Protein AF-A0A950I4L1-F1 (afdb_monomer_lite)

Radius of gyration: 24.21 Å; chains: 1; bounding box: 61×44×54 Å

Sequence (79 aa):
MNTSKMALALSLSGVLCSACAGQTYQFDAALLDQANQSVDMSLFNQGLQQPGTYGLDVLINGERVDHTDITFRVIKDAQ

Foldseek 3Di:
DDVVVVVVVVVVVVPPPPPPPPDQDDDDPVPDPPPPDPDDCPQVSVVHDDWAWDFDFDDDPNHTDDTDIDTDDDDDPDD

Structure (mmCIF, N/CA/C/O backbone):
data_AF-A0A950I4L1-F1
#
_entry.id   AF-A0A950I4L1-F1
#
loop_
_atom_site.group_PDB
_atom_site.id
_atom_site.type_symbol
_atom_site.label_atom_id
_atom_site.label_alt_id
_atom_site.label_comp_id
_atom_site.label_asym_id
_atom_site.label_entity_id
_atom_site.label_seq_id
_atom_site.pdbx_PDB_ins_code
_atom_site.Cartn_x
_atom_site.Cartn_y
_atom_site.Cartn_z
_atom_site.occupancy
_atom_site.B_iso_or_equiv
_atom_site.auth_seq_id
_atom_site.auth_comp_id
_atom_site.auth_asym_id
_atom_site.auth_atom_id
_atom_site.pdbx_PDB_model_num
ATOM 1 N N . MET A 1 1 ? 39.642 31.507 32.124 1.00 47.56 1 MET A N 1
ATOM 2 C CA . MET A 1 1 ? 38.582 30.891 31.300 1.00 47.56 1 MET A CA 1
ATOM 3 C C . MET A 1 1 ? 37.695 30.077 32.227 1.00 47.56 1 MET A C 1
ATOM 5 O O . MET A 1 1 ? 38.194 29.235 32.958 1.00 47.56 1 MET A O 1
ATOM 9 N N . ASN A 1 2 ? 36.431 30.469 32.339 1.00 46.50 2 ASN A N 1
ATOM 10 C CA . ASN A 1 2 ? 35.672 30.379 33.584 1.00 46.50 2 ASN A CA 1
ATOM 11 C C . ASN A 1 2 ? 34.739 29.169 33.472 1.00 46.50 2 ASN A C 1
ATOM 13 O O . ASN A 1 2 ? 33.692 29.258 32.832 1.00 46.50 2 ASN A O 1
ATOM 17 N N . THR A 1 3 ? 35.137 28.044 34.064 1.00 53.38 3 THR A N 1
ATOM 18 C CA . THR A 1 3 ? 34.479 26.723 33.976 1.00 53.38 3 THR A CA 1
ATOM 19 C C . THR A 1 3 ? 32.985 26.746 34.321 1.00 53.38 3 THR A C 1
ATOM 21 O O . THR A 1 3 ? 32.207 25.981 33.759 1.00 53.38 3 THR A O 1
ATOM 24 N N . SER A 1 4 ? 32.555 27.699 35.153 1.00 53.06 4 SER A N 1
ATOM 25 C CA . SER A 1 4 ? 31.148 27.936 35.502 1.00 53.06 4 SER A CA 1
ATOM 26 C C . SER A 1 4 ? 30.255 28.293 34.296 1.00 53.06 4 SER A C 1
ATOM 28 O O . SER A 1 4 ? 29.114 27.842 34.229 1.00 53.06 4 SER A O 1
ATOM 30 N N . LYS A 1 5 ? 30.774 29.020 33.292 1.00 52.03 5 LYS A N 1
ATOM 31 C CA . LYS A 1 5 ? 30.006 29.362 32.076 1.00 52.03 5 LYS A CA 1
ATOM 32 C C . LYS A 1 5 ? 29.838 28.169 31.130 1.00 52.03 5 LYS A C 1
ATOM 34 O O . LYS A 1 5 ? 28.838 28.094 30.426 1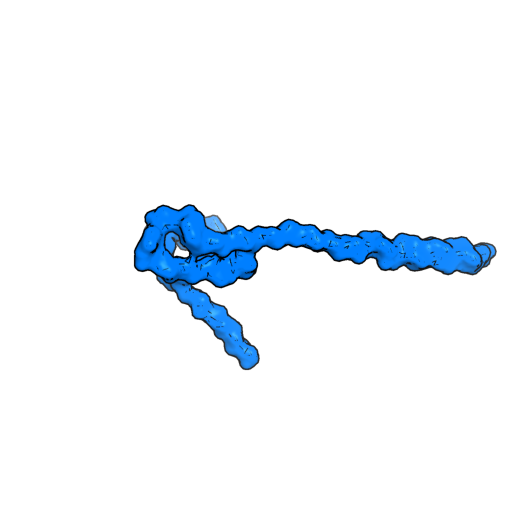.00 52.03 5 LYS A O 1
ATOM 39 N N . MET A 1 6 ? 30.791 27.231 31.132 1.00 53.06 6 MET A N 1
ATOM 40 C CA . MET A 1 6 ? 30.714 26.026 30.297 1.00 53.06 6 MET A CA 1
ATOM 41 C C . MET A 1 6 ? 29.700 25.020 30.851 1.00 53.06 6 MET A C 1
ATOM 43 O O . MET A 1 6 ? 28.965 24.421 30.073 1.00 53.06 6 MET A O 1
ATOM 47 N N . ALA A 1 7 ? 29.585 24.892 32.178 1.00 53.22 7 ALA A N 1
ATOM 48 C CA . ALA A 1 7 ? 28.593 24.010 32.797 1.00 53.22 7 ALA A CA 1
ATOM 49 C C . ALA A 1 7 ? 27.145 24.455 32.510 1.00 53.22 7 ALA A C 1
ATOM 51 O O . ALA A 1 7 ? 26.286 23.621 32.237 1.00 53.22 7 ALA A O 1
ATOM 52 N N . LEU A 1 8 ? 26.888 25.769 32.506 1.00 52.72 8 LEU A N 1
ATOM 53 C CA . LEU A 1 8 ? 25.555 26.321 32.239 1.00 52.72 8 LEU A CA 1
ATOM 54 C C . LEU A 1 8 ? 25.158 26.235 30.752 1.00 52.72 8 LEU A C 1
ATOM 56 O O . LEU A 1 8 ? 23.981 26.105 30.430 1.00 52.72 8 LEU A O 1
ATOM 60 N N . ALA A 1 9 ? 26.132 26.267 29.837 1.00 53.31 9 ALA A N 1
ATOM 61 C CA . ALA A 1 9 ? 25.880 26.077 28.407 1.00 53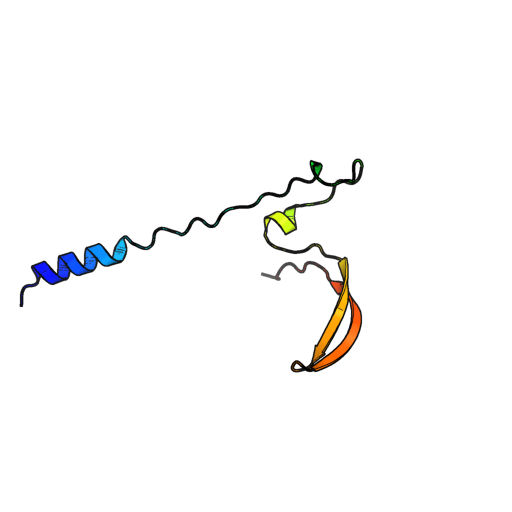.31 9 ALA A CA 1
ATOM 62 C C . ALA A 1 9 ? 25.554 24.609 28.057 1.00 53.31 9 ALA A C 1
ATOM 64 O O . ALA A 1 9 ? 24.744 24.352 27.163 1.00 53.31 9 ALA A O 1
ATOM 65 N N . LEU A 1 10 ? 26.138 23.645 28.783 1.00 52.72 10 LEU A N 1
ATOM 66 C CA . LEU A 1 10 ? 25.859 22.218 28.584 1.00 52.72 10 LEU A CA 1
ATOM 67 C C . LEU A 1 10 ? 24.480 21.795 29.113 1.00 52.72 10 LEU A C 1
ATOM 69 O O . LEU A 1 10 ? 23.868 20.905 28.529 1.00 52.72 10 LEU A O 1
ATOM 73 N N . SER A 1 11 ? 23.955 22.432 30.165 1.00 53.44 11 SER A N 1
ATOM 74 C CA . SER A 1 11 ? 22.622 22.093 30.688 1.00 53.44 11 SER A CA 1
ATOM 75 C C . SER A 1 11 ? 21.475 22.620 29.819 1.00 53.44 11 SER A C 1
ATOM 77 O O . SER A 1 11 ? 20.409 22.009 29.789 1.00 53.44 11 SER A O 1
ATOM 79 N N . LEU A 1 12 ? 21.685 23.705 29.063 1.00 51.09 12 LEU A N 1
ATOM 80 C CA . LEU A 1 12 ? 20.637 24.312 28.232 1.00 51.09 12 LEU A CA 1
ATOM 81 C C . LEU A 1 12 ? 20.417 23.580 26.894 1.00 51.09 12 LEU A C 1
ATOM 83 O O . LEU A 1 12 ? 19.329 23.642 26.330 1.00 51.09 12 LEU A O 1
ATOM 87 N N . SER A 1 13 ? 21.417 22.835 26.411 1.00 53.59 13 SER A N 1
ATOM 88 C CA . SER A 1 13 ? 21.321 22.081 25.147 1.00 53.59 13 SER A CA 1
ATOM 89 C C . SER A 1 13 ? 20.604 20.729 25.289 1.00 53.59 13 SER A C 1
ATOM 91 O O . SER A 1 13 ? 20.186 20.153 24.290 1.00 53.59 13 SER A O 1
ATOM 93 N N . GLY A 1 14 ? 20.431 20.219 26.515 1.00 50.81 14 GLY A N 1
ATOM 94 C CA . GLY A 1 14 ? 19.778 18.928 26.774 1.00 50.81 14 GLY A CA 1
ATOM 95 C C . GLY A 1 14 ? 18.246 18.970 26.854 1.00 50.81 14 GLY A C 1
ATOM 96 O O . GLY A 1 14 ? 17.615 17.920 26.850 1.00 50.81 14 GLY A O 1
ATOM 97 N N . VAL A 1 15 ? 17.634 20.159 26.929 1.00 57.06 15 VAL A N 1
ATOM 98 C CA . VAL A 1 15 ? 16.204 20.320 27.281 1.00 57.06 15 VAL A CA 1
ATOM 99 C C . VAL A 1 15 ? 15.299 20.595 26.068 1.00 57.06 15 VAL A C 1
ATOM 101 O O . VAL A 1 15 ? 14.080 20.548 26.183 1.00 57.06 15 VAL A O 1
ATOM 104 N N . LEU A 1 16 ? 15.858 20.812 24.873 1.00 53.25 16 LEU A N 1
ATOM 105 C CA . LEU A 1 16 ? 15.062 21.118 23.672 1.00 53.25 16 LEU A CA 1
ATOM 106 C C . LEU A 1 16 ? 14.703 19.902 22.810 1.00 53.25 16 LEU A C 1
ATOM 108 O O . LEU A 1 16 ? 14.026 20.062 21.798 1.00 53.25 16 LEU A O 1
ATOM 112 N N . CYS A 1 17 ? 15.051 18.681 23.226 1.00 52.62 17 CYS A N 1
ATOM 113 C CA . CYS A 1 17 ? 14.439 17.484 22.648 1.00 52.62 17 CYS A CA 1
ATOM 114 C C . CYS A 1 17 ? 13.055 17.269 23.281 1.00 52.62 17 CYS A C 1
ATOM 116 O O . CYS A 1 17 ? 12.782 16.263 23.933 1.00 52.62 17 CYS A O 1
ATOM 118 N N . SER A 1 18 ? 12.178 18.267 23.150 1.00 58.28 18 SER A N 1
ATOM 119 C CA . SER A 1 18 ? 10.748 18.035 23.288 1.00 58.28 18 SER A CA 1
ATOM 120 C C . SER A 1 18 ? 10.398 17.062 22.174 1.00 58.28 18 SER A C 1
ATOM 122 O O . SER A 1 18 ? 10.447 17.431 21.002 1.00 58.28 18 SER A O 1
ATOM 124 N N . ALA A 1 19 ? 10.147 15.802 22.532 1.00 58.69 19 ALA A N 1
ATOM 125 C CA . ALA A 1 19 ? 9.622 14.812 21.611 1.00 58.69 19 ALA A CA 1
ATOM 126 C C . ALA A 1 19 ? 8.445 15.466 20.882 1.00 58.69 19 ALA A C 1
ATOM 128 O O . ALA A 1 19 ? 7.438 15.804 21.503 1.00 58.69 19 ALA A O 1
ATOM 129 N N . CYS A 1 20 ? 8.622 15.744 19.591 1.00 57.00 20 CYS A N 1
ATOM 130 C CA . CYS A 1 20 ? 7.545 16.211 18.742 1.00 57.00 2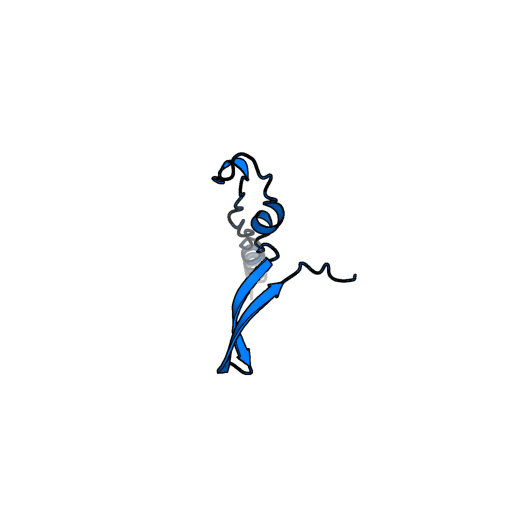0 CYS A CA 1
ATOM 131 C C . CYS A 1 20 ? 6.522 15.077 18.746 1.00 57.00 20 CYS A C 1
ATOM 133 O O . CYS A 1 20 ? 6.711 14.066 18.071 1.00 57.00 20 CYS A O 1
ATOM 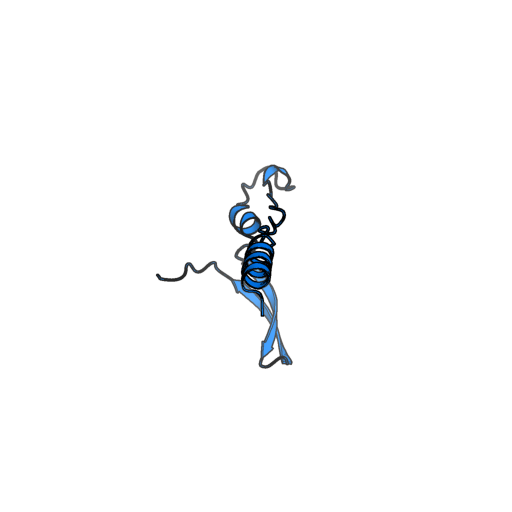135 N N . ALA A 1 21 ? 5.507 15.188 19.600 1.00 62.88 21 ALA A N 1
ATOM 136 C CA . ALA A 1 21 ? 4.386 14.274 19.608 1.00 62.88 21 ALA A CA 1
ATOM 137 C C . ALA A 1 21 ? 3.634 14.535 18.303 1.00 62.88 21 ALA A C 1
ATOM 139 O O . ALA A 1 21 ? 2.809 15.445 18.213 1.00 62.88 21 ALA A O 1
ATOM 140 N N . GLY A 1 22 ? 4.019 13.804 17.256 1.00 67.69 22 GLY A N 1
ATOM 141 C CA . GLY A 1 22 ? 3.313 13.815 15.987 1.00 67.69 22 GLY A CA 1
ATOM 142 C C . GLY A 1 22 ? 1.840 13.513 16.240 1.00 67.69 22 GLY A C 1
ATOM 143 O O . GLY A 1 22 ? 1.505 12.677 17.082 1.00 67.69 22 GLY A O 1
ATOM 144 N N . GLN A 1 23 ? 0.960 14.227 15.542 1.00 78.88 23 GLN A N 1
ATOM 145 C CA . GLN A 1 23 ? -0.475 13.990 15.644 1.00 78.88 23 GLN A CA 1
ATOM 146 C C . GLN A 1 23 ? -0.762 12.528 15.290 1.00 78.88 23 GLN A C 1
ATOM 148 O O . GLN A 1 23 ? -0.332 12.043 14.244 1.00 78.88 23 GLN A O 1
ATOM 153 N N . THR A 1 24 ? -1.455 11.826 16.184 1.00 81.81 24 THR A N 1
ATOM 154 C CA . THR A 1 24 ? -1.901 10.453 15.939 1.00 81.81 24 THR A CA 1
ATOM 155 C C . THR A 1 24 ? -3.267 10.517 15.274 1.00 81.81 24 THR A C 1
ATOM 157 O O . THR A 1 24 ? -4.181 11.147 15.804 1.00 81.81 24 THR A O 1
ATOM 160 N N . TYR A 1 25 ? -3.400 9.879 14.116 1.00 88.50 25 TYR A N 1
ATOM 161 C CA . TYR A 1 25 ? -4.663 9.782 13.393 1.00 88.50 25 TYR A CA 1
ATOM 162 C C . TYR A 1 25 ? -5.251 8.392 13.586 1.00 88.50 25 TYR A C 1
ATOM 164 O O . TYR A 1 25 ? -4.531 7.402 13.476 1.00 88.50 25 TYR A O 1
ATOM 172 N N . GLN A 1 26 ? -6.555 8.340 13.855 1.00 91.94 26 GLN A N 1
ATOM 173 C CA . GLN A 1 26 ? -7.298 7.097 13.990 1.00 91.94 26 GLN A CA 1
ATOM 174 C C . GLN A 1 26 ? -8.442 7.061 12.972 1.00 91.94 26 GLN A C 1
ATOM 176 O O . GLN A 1 26 ? -9.246 7.988 12.891 1.00 91.94 26 GLN A O 1
ATOM 181 N N . PHE A 1 27 ? -8.514 5.974 12.216 1.00 90.12 27 PHE A N 1
ATOM 182 C CA . PHE A 1 27 ? -9.541 5.666 11.237 1.00 90.12 27 PHE A CA 1
ATOM 183 C C . PHE A 1 27 ? -10.537 4.677 11.839 1.00 90.12 27 PHE A C 1
ATOM 185 O O . PHE A 1 27 ? -10.156 3.592 12.293 1.00 90.12 27 PHE A O 1
ATOM 192 N N . ASP A 1 28 ? -11.808 5.071 11.828 1.00 88.94 28 ASP A N 1
ATOM 193 C CA 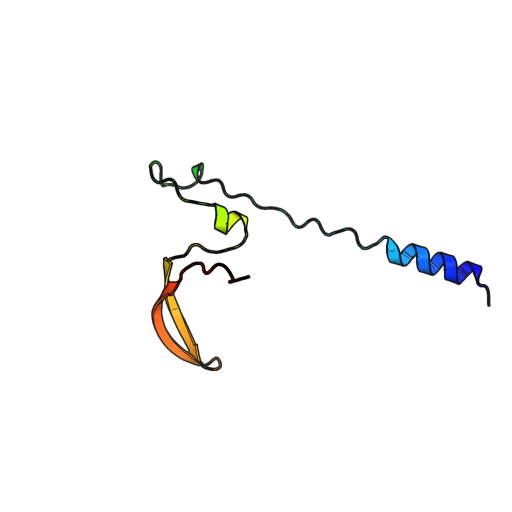. ASP A 1 28 ? -12.941 4.266 12.274 1.00 88.94 28 ASP A CA 1
ATOM 194 C C . ASP A 1 28 ? -13.662 3.669 11.058 1.00 88.94 28 ASP A C 1
ATOM 196 O O . ASP A 1 28 ? -14.103 4.392 10.162 1.00 88.94 28 ASP A O 1
ATOM 200 N N . ALA A 1 29 ? -13.788 2.340 11.036 1.00 88.25 29 ALA A N 1
ATOM 201 C CA . ALA A 1 29 ? -14.465 1.613 9.966 1.00 88.25 29 ALA A CA 1
ATOM 202 C C . ALA A 1 29 ? -15.955 1.983 9.854 1.00 88.25 29 ALA A C 1
ATOM 204 O O . ALA A 1 29 ? -16.519 1.882 8.766 1.00 88.25 29 ALA A O 1
ATOM 205 N N . ALA A 1 30 ? -16.585 2.452 10.939 1.00 86.94 30 ALA A N 1
ATOM 206 C CA . ALA A 1 30 ? -17.987 2.873 10.941 1.00 86.94 30 ALA A CA 1
ATOM 207 C C . ALA A 1 30 ? -18.261 4.104 10.057 1.00 86.94 30 ALA A C 1
ATOM 209 O O . ALA A 1 30 ? -19.414 4.375 9.725 1.00 86.94 30 ALA A O 1
ATOM 210 N N . LEU A 1 31 ? -17.218 4.850 9.676 1.00 89.31 31 LEU A N 1
ATOM 211 C CA . LEU A 1 31 ? -17.325 6.022 8.803 1.00 89.31 31 LEU A CA 1
ATOM 212 C C . LEU A 1 31 ? -17.279 5.674 7.308 1.00 89.31 31 LEU A C 1
ATOM 214 O O . LEU A 1 31 ? -17.436 6.562 6.471 1.00 89.31 31 LEU A O 1
ATOM 218 N N . LEU A 1 32 ? -17.045 4.409 6.955 1.00 86.94 32 LEU A N 1
ATOM 219 C CA . LEU A 1 32 ? -17.055 3.959 5.568 1.00 86.94 32 LEU A CA 1
ATOM 220 C C . LEU A 1 32 ? -18.489 3.674 5.113 1.00 86.94 32 LEU A C 1
ATOM 222 O O . LEU A 1 32 ? -19.272 3.068 5.843 1.00 86.94 32 LEU A O 1
ATOM 226 N N . ASP A 1 33 ? -18.809 4.039 3.868 1.00 77.81 33 ASP A N 1
ATOM 227 C CA . ASP A 1 33 ? -20.096 3.748 3.210 1.00 77.81 33 ASP A CA 1
ATOM 228 C C . ASP A 1 33 ? -20.208 2.267 2.790 1.00 77.81 33 ASP A C 1
ATOM 230 O O . ASP A 1 33 ? -20.505 1.907 1.653 1.00 77.81 33 ASP A O 1
ATOM 234 N N . GLN A 1 34 ? -19.877 1.374 3.720 1.00 67.50 34 GLN A N 1
ATOM 235 C CA . GLN A 1 34 ? -19.903 -0.073 3.556 1.00 67.50 34 GLN A CA 1
ATOM 236 C C . GLN A 1 34 ? -20.600 -0.690 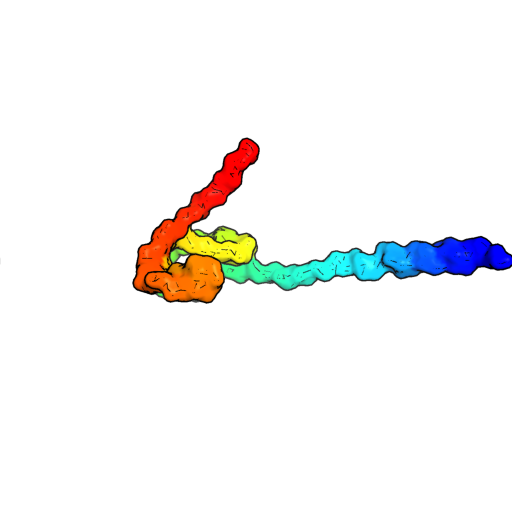4.761 1.00 67.50 34 GLN A C 1
ATOM 238 O O . GLN A 1 34 ? -20.017 -1.461 5.520 1.00 67.50 34 GLN A O 1
ATOM 243 N N . ALA A 1 35 ? -21.883 -0.354 4.916 1.00 55.28 35 ALA A N 1
ATOM 244 C CA . ALA A 1 35 ? -22.718 -0.663 6.080 1.00 55.28 35 ALA A CA 1
ATOM 245 C C . ALA A 1 35 ? -22.803 -2.156 6.485 1.00 55.28 35 ALA A C 1
ATOM 247 O O . ALA A 1 35 ? -23.405 -2.461 7.506 1.00 55.28 35 ALA A O 1
ATOM 248 N N . ASN A 1 36 ? -22.208 -3.087 5.727 1.00 56.78 36 ASN A N 1
ATOM 249 C CA . ASN A 1 36 ? -22.228 -4.528 6.000 1.00 56.78 36 ASN A CA 1
ATOM 250 C C . ASN A 1 36 ? -20.880 -5.246 5.787 1.00 56.78 36 ASN A C 1
ATOM 252 O O . ASN A 1 36 ? -20.839 -6.475 5.848 1.00 56.78 36 ASN A O 1
ATOM 256 N N . GLN A 1 37 ? -19.782 -4.531 5.517 1.00 68.00 37 GLN A N 1
ATOM 257 C CA . GLN A 1 37 ? -18.457 -5.144 5.376 1.00 68.00 37 GLN A CA 1
ATOM 258 C C . GLN A 1 37 ? -17.559 -4.623 6.490 1.00 68.00 37 GLN A C 1
ATOM 260 O O . GLN A 1 37 ? -17.217 -3.447 6.530 1.00 68.00 37 GLN A O 1
ATOM 265 N N . SER A 1 38 ? -17.190 -5.499 7.424 1.00 73.50 38 SER A N 1
ATOM 266 C CA . SER A 1 38 ? -16.182 -5.184 8.433 1.00 73.50 38 SER A CA 1
ATOM 267 C C . SER A 1 38 ? -14.828 -5.015 7.740 1.00 73.50 38 SER A C 1
ATOM 269 O O . SER A 1 38 ? -14.133 -6.002 7.488 1.00 73.50 38 SER A O 1
ATOM 271 N N . VAL A 1 39 ? -14.479 -3.779 7.382 1.00 84.81 39 VAL A N 1
ATOM 272 C CA . VAL A 1 39 ? -13.185 -3.454 6.776 1.00 84.81 39 VAL A CA 1
ATOM 273 C C . VAL A 1 39 ? -12.150 -3.263 7.882 1.00 84.81 39 VAL A C 1
ATOM 275 O O . VAL A 1 39 ? -12.352 -2.484 8.813 1.00 84.81 39 VAL A O 1
ATOM 278 N N . ASP A 1 40 ? -11.029 -3.972 7.784 1.00 87.94 40 ASP A N 1
ATOM 279 C CA . ASP A 1 40 ? -9.930 -3.850 8.739 1.00 87.94 40 ASP A CA 1
ATOM 280 C C . ASP A 1 40 ? -9.156 -2.536 8.522 1.00 87.94 40 ASP A C 1
ATOM 282 O O . ASP A 1 40 ? -8.474 -2.366 7.514 1.00 87.94 40 ASP A O 1
ATOM 286 N N . MET A 1 41 ? -9.241 -1.603 9.478 1.00 91.12 41 MET A N 1
ATOM 287 C CA . MET A 1 41 ? -8.522 -0.317 9.465 1.00 91.12 41 MET A CA 1
ATOM 288 C C . MET A 1 41 ? -7.148 -0.367 10.152 1.00 91.12 41 MET A C 1
ATOM 290 O O . MET A 1 41 ? -6.472 0.661 10.251 1.00 91.12 41 MET A O 1
ATOM 294 N N . SER A 1 42 ? -6.714 -1.524 10.660 1.00 91.44 42 SER A N 1
ATOM 295 C CA . SER A 1 42 ? -5.491 -1.641 11.468 1.00 91.44 42 SER A CA 1
ATOM 296 C C . SER A 1 42 ? -4.239 -1.152 10.736 1.00 91.44 42 SER A C 1
ATOM 298 O O . SER A 1 42 ? -3.436 -0.436 11.331 1.00 91.44 42 SER A O 1
ATOM 300 N N . LEU A 1 43 ? -4.105 -1.462 9.443 1.00 92.44 43 LEU A N 1
ATOM 301 C CA . LEU A 1 43 ? -2.974 -1.025 8.621 1.00 92.44 43 LEU A CA 1
ATOM 302 C C . LEU A 1 43 ? -2.970 0.492 8.393 1.00 92.44 43 LEU A C 1
ATOM 304 O O . LEU A 1 43 ? -1.925 1.119 8.546 1.00 92.44 43 LEU A O 1
ATOM 308 N N . PHE A 1 44 ? -4.127 1.105 8.124 1.00 91.44 44 PHE A N 1
ATOM 309 C CA . PHE A 1 44 ? -4.224 2.564 7.977 1.00 91.44 44 PHE A CA 1
ATOM 310 C C . PHE A 1 44 ? -3.840 3.294 9.269 1.00 91.44 44 PHE A C 1
ATOM 312 O O . PHE A 1 44 ? -3.107 4.280 9.229 1.00 91.44 44 PHE A O 1
ATOM 319 N N . ASN A 1 45 ? -4.251 2.762 10.423 1.00 92.31 45 ASN A N 1
ATOM 320 C CA . ASN A 1 45 ? -3.870 3.284 11.741 1.00 92.31 45 ASN A CA 1
ATOM 321 C C . ASN A 1 45 ? -2.372 3.122 12.059 1.00 92.31 45 ASN A C 1
ATOM 323 O O . ASN A 1 45 ? -1.858 3.776 12.962 1.00 92.31 45 ASN A O 1
ATOM 327 N N . GLN A 1 46 ? -1.660 2.277 11.310 1.00 90.56 46 GLN A N 1
ATOM 328 C CA . GLN A 1 46 ? -0.203 2.120 11.377 1.00 90.56 46 GLN A CA 1
ATOM 329 C C . GLN A 1 46 ? 0.527 2.924 10.286 1.00 90.56 46 GLN A C 1
ATOM 331 O O . GLN A 1 46 ? 1.745 2.820 10.162 1.00 90.56 46 GLN A O 1
ATOM 336 N N . GLY A 1 47 ? -0.195 3.724 9.491 1.00 89.31 47 GLY A N 1
ATOM 337 C CA . GLY A 1 47 ? 0.371 4.503 8.385 1.00 89.31 47 GLY A CA 1
ATOM 338 C C . GLY A 1 47 ? 0.691 3.680 7.133 1.00 89.31 47 GLY A C 1
ATOM 339 O O . GLY A 1 47 ? 1.450 4.136 6.279 1.00 89.31 47 GLY A O 1
ATOM 340 N N . LEU A 1 48 ? 0.133 2.474 7.018 1.00 91.88 48 LEU A N 1
ATOM 341 C CA . LEU A 1 48 ? 0.313 1.574 5.882 1.00 91.88 48 LEU A CA 1
ATOM 342 C C . LEU A 1 48 ? -0.908 1.585 4.950 1.00 91.88 48 LEU A C 1
ATOM 344 O O . LEU A 1 48 ? -1.964 2.131 5.264 1.00 91.88 48 LEU A O 1
ATOM 348 N N . GLN A 1 49 ? -0.745 0.947 3.792 1.00 91.94 49 GLN A N 1
ATOM 349 C CA . GLN A 1 49 ? -1.807 0.700 2.815 1.00 91.94 49 GLN A CA 1
ATOM 350 C C . GLN A 1 49 ? -2.323 -0.739 2.927 1.00 91.94 49 GLN A C 1
ATOM 352 O O . GLN A 1 49 ? -1.614 -1.631 3.399 1.00 91.94 49 GLN A O 1
ATOM 357 N N . GLN A 1 50 ? -3.551 -0.975 2.464 1.00 92.44 50 GLN A N 1
ATOM 358 C CA . GLN A 1 50 ? -4.107 -2.328 2.376 1.00 92.44 50 GLN A CA 1
ATOM 359 C C . GLN A 1 50 ? -3.363 -3.170 1.324 1.00 92.44 50 GLN A C 1
ATOM 361 O O . GLN A 1 50 ? -2.882 -2.632 0.328 1.00 92.44 50 GLN A O 1
ATOM 366 N N . PRO A 1 51 ? -3.256 -4.497 1.501 1.00 94.31 51 PRO A N 1
ATOM 367 C CA . PRO A 1 51 ? -2.884 -5.385 0.409 1.00 94.31 51 PRO A CA 1
ATOM 368 C C . PRO A 1 51 ? -3.996 -5.414 -0.648 1.00 94.31 51 PRO A C 1
ATOM 370 O O . PRO A 1 51 ? -5.179 -5.283 -0.336 1.00 94.31 51 PRO A O 1
ATOM 373 N N . GLY A 1 52 ? -3.628 -5.630 -1.906 1.00 94.81 52 GLY A N 1
ATOM 374 C CA . GLY A 1 52 ? -4.582 -5.576 -3.008 1.00 94.81 52 GLY A CA 1
ATOM 375 C C . GLY A 1 52 ? -3.905 -5.555 -4.368 1.00 94.81 52 GLY A C 1
ATOM 376 O O . GLY A 1 52 ? -2.677 -5.602 -4.465 1.00 94.81 52 GLY A O 1
ATOM 377 N N . THR A 1 53 ? -4.721 -5.502 -5.416 1.00 97.88 53 THR A N 1
ATOM 378 C CA . THR A 1 53 ? -4.259 -5.298 -6.791 1.00 97.88 53 THR A CA 1
ATOM 379 C C . THR A 1 53 ? -4.381 -3.827 -7.149 1.00 97.88 53 THR A C 1
ATOM 381 O O . THR A 1 53 ? -5.448 -3.240 -6.978 1.00 97.88 53 THR A O 1
ATOM 384 N N . TYR A 1 54 ? -3.290 -3.251 -7.644 1.00 97.50 54 TYR A N 1
ATOM 385 C CA . TYR A 1 54 ? -3.189 -1.837 -7.984 1.00 97.50 54 TYR A CA 1
ATOM 386 C C . TYR A 1 54 ? -2.659 -1.679 -9.407 1.00 97.50 54 TYR A C 1
ATOM 388 O O . TYR A 1 54 ? -1.648 -2.294 -9.744 1.00 97.50 54 TYR A O 1
ATOM 396 N N . GLY A 1 55 ? -3.306 -0.827 -10.203 1.00 98.12 55 GLY A N 1
ATOM 397 C CA . GLY A 1 55 ? -2.788 -0.385 -11.496 1.00 98.12 55 GLY A CA 1
ATOM 398 C C . GLY A 1 55 ? -1.696 0.658 -11.286 1.00 98.12 55 GLY A C 1
ATOM 399 O O . GLY A 1 55 ? -1.968 1.743 -10.765 1.00 98.12 55 GLY A O 1
ATOM 400 N N . LEU A 1 56 ? -0.458 0.320 -11.640 1.00 97.75 56 LEU A N 1
ATOM 401 C CA . LEU A 1 56 ? 0.725 1.135 -11.362 1.00 97.75 56 LEU A CA 1
ATOM 402 C C . LEU A 1 56 ? 1.611 1.258 -12.601 1.00 97.75 56 LEU A C 1
ATOM 404 O O . LEU A 1 56 ? 1.665 0.359 -13.439 1.00 97.75 56 LEU A O 1
ATOM 408 N N . ASP A 1 57 ? 2.369 2.351 -12.671 1.00 98.50 57 ASP A N 1
ATOM 409 C CA . ASP A 1 57 ? 3.488 2.466 -13.602 1.00 98.50 57 ASP A CA 1
ATOM 410 C C . ASP A 1 57 ? 4.693 1.681 -13.068 1.00 98.50 57 ASP A C 1
ATOM 412 O O . ASP A 1 57 ? 5.092 1.840 -11.910 1.00 98.50 57 ASP A O 1
ATOM 416 N N . VAL A 1 58 ? 5.308 0.861 -13.923 1.00 98.06 58 VAL A N 1
ATOM 417 C CA . VAL A 1 58 ? 6.546 0.145 -13.592 1.00 98.06 58 VAL A CA 1
ATOM 418 C C . VAL A 1 58 ? 7.723 0.957 -14.101 1.00 98.06 58 VAL A C 1
ATOM 420 O O . VAL A 1 58 ? 7.837 1.211 -15.301 1.00 98.06 58 VAL A O 1
ATOM 423 N N . LEU A 1 59 ? 8.602 1.363 -13.186 1.00 98.44 59 LEU A N 1
ATOM 424 C CA . LEU A 1 59 ? 9.814 2.109 -13.505 1.00 98.44 59 LEU A CA 1
ATOM 425 C C . LEU A 1 59 ? 11.046 1.229 -13.282 1.00 98.44 59 LEU A C 1
ATOM 427 O O . LEU A 1 59 ? 11.211 0.649 -12.209 1.00 98.44 59 LEU A O 1
ATOM 431 N N . ILE A 1 60 ? 11.946 1.181 -14.265 1.00 97.94 60 ILE A N 1
ATOM 432 C CA . ILE A 1 60 ? 13.276 0.570 -14.141 1.00 97.94 60 ILE A CA 1
ATOM 433 C C . ILE A 1 60 ? 14.305 1.680 -14.324 1.00 97.94 60 ILE A C 1
ATOM 435 O O . ILE A 1 60 ? 14.304 2.379 -15.331 1.00 97.94 60 ILE A O 1
ATOM 439 N N . ASN A 1 61 ? 15.173 1.870 -13.327 1.00 98.12 61 ASN A N 1
ATOM 440 C CA . ASN A 1 61 ? 16.158 2.959 -13.302 1.00 98.12 61 ASN A CA 1
ATOM 441 C C . ASN A 1 61 ? 15.546 4.361 -13.517 1.00 98.12 61 ASN A C 1
ATOM 443 O O . ASN A 1 61 ? 16.190 5.250 -14.065 1.00 98.12 61 ASN A O 1
ATOM 447 N N . GLY A 1 62 ? 14.300 4.561 -13.078 1.00 97.69 62 GLY A N 1
ATOM 448 C CA . GLY A 1 62 ? 13.576 5.828 -13.215 1.00 97.69 62 GLY A CA 1
ATOM 449 C C . GLY A 1 62 ? 12.865 6.029 -14.556 1.00 97.69 62 GLY A C 1
ATOM 450 O O . GLY A 1 62 ? 12.107 6.987 -14.685 1.00 97.69 62 GLY A O 1
ATOM 451 N N . GLU A 1 63 ? 13.042 5.133 -15.528 1.00 98.31 63 GLU A N 1
ATOM 452 C CA . GLU A 1 63 ? 12.308 5.160 -16.794 1.00 98.31 63 GLU A CA 1
ATOM 453 C C . GLU A 1 63 ? 11.080 4.250 -16.715 1.00 98.31 63 GLU A C 1
ATOM 455 O O . GLU A 1 63 ? 11.172 3.109 -16.259 1.00 98.31 63 GLU A O 1
ATOM 460 N N . ARG A 1 64 ? 9.918 4.748 -17.153 1.00 98.12 64 ARG A N 1
ATOM 461 C CA . ARG A 1 64 ? 8.690 3.949 -17.209 1.00 98.12 64 ARG A CA 1
ATOM 462 C C . ARG A 1 64 ? 8.788 2.930 -18.342 1.00 98.12 64 ARG A C 1
ATOM 464 O O . ARG A 1 64 ? 8.919 3.311 -19.500 1.00 98.12 64 ARG A O 1
ATOM 471 N N . VAL A 1 65 ? 8.646 1.655 -17.999 1.00 98.38 65 VAL A N 1
ATOM 472 C CA . VAL A 1 65 ? 8.705 0.535 -18.949 1.00 98.38 65 VAL A CA 1
ATOM 473 C C . VAL A 1 65 ? 7.353 -0.138 -19.173 1.00 98.38 65 VAL A C 1
ATOM 475 O O . VAL A 1 65 ? 7.178 -0.803 -20.188 1.00 98.38 65 VAL A O 1
ATOM 478 N N . ASP A 1 66 ? 6.401 0.030 -18.251 1.00 98.50 66 ASP A N 1
ATOM 479 C CA . ASP A 1 66 ? 5.071 -0.577 -18.353 1.00 98.50 66 ASP A CA 1
ATOM 480 C C . ASP A 1 66 ? 4.023 0.175 -17.508 1.00 98.50 66 ASP A C 1
ATOM 482 O O . ASP A 1 66 ? 4.357 1.063 -16.714 1.00 98.50 66 ASP A O 1
ATOM 486 N N . HIS A 1 67 ? 2.752 -0.185 -17.681 1.00 98.38 67 HIS A N 1
ATOM 487 C CA . HIS A 1 67 ? 1.654 0.115 -16.768 1.00 98.38 67 HIS A CA 1
ATOM 488 C C . HIS A 1 67 ? 0.734 -1.095 -16.668 1.00 98.38 67 HIS A C 1
ATOM 490 O O . HIS A 1 67 ? 0.086 -1.470 -17.644 1.00 98.38 67 HIS A O 1
ATOM 496 N N . THR A 1 68 ? 0.677 -1.695 -15.484 1.00 98.31 68 THR A N 1
ATOM 497 C CA . THR A 1 68 ? -0.014 -2.968 -15.278 1.00 98.31 68 THR A CA 1
ATOM 498 C C . THR A 1 68 ? -0.567 -3.078 -13.864 1.00 98.31 68 THR A C 1
ATOM 500 O O . THR A 1 68 ? -0.103 -2.415 -12.932 1.00 98.31 68 THR A O 1
ATOM 503 N N . ASP A 1 69 ? -1.544 -3.964 -13.706 1.00 98.56 69 ASP A N 1
ATOM 504 C CA . ASP A 1 69 ? -2.051 -4.386 -12.409 1.00 98.56 69 ASP A CA 1
ATOM 505 C C . ASP A 1 69 ? -1.026 -5.275 -11.693 1.00 98.56 69 ASP A C 1
ATOM 507 O O . ASP A 1 69 ? -0.538 -6.263 -12.249 1.00 98.56 69 ASP A O 1
ATOM 511 N N . ILE A 1 70 ? -0.713 -4.938 -10.440 1.00 97.75 70 ILE A N 1
ATOM 512 C CA . ILE A 1 70 ? 0.219 -5.684 -9.585 1.00 97.75 70 ILE A CA 1
ATOM 513 C C . ILE A 1 70 ? -0.444 -5.974 -8.239 1.00 97.75 70 ILE A C 1
ATOM 515 O O . ILE A 1 70 ? -0.967 -5.075 -7.580 1.00 97.75 70 ILE A O 1
ATOM 519 N N . THR A 1 71 ? -0.403 -7.237 -7.807 1.00 97.75 71 THR A N 1
ATOM 520 C CA . THR A 1 71 ? -0.929 -7.661 -6.503 1.00 97.75 71 THR A CA 1
ATOM 521 C C . THR A 1 71 ? 0.142 -7.596 -5.418 1.00 97.75 71 THR A C 1
ATOM 523 O O . THR A 1 71 ? 1.120 -8.344 -5.453 1.00 97.75 71 THR A O 1
ATOM 526 N N . PHE A 1 72 ? -0.095 -6.774 -4.398 1.00 96.12 72 PHE A N 1
ATOM 527 C CA . PHE A 1 72 ? 0.742 -6.658 -3.205 1.00 96.12 72 PHE A CA 1
ATOM 528 C C . PHE A 1 72 ? 0.150 -7.434 -2.030 1.00 96.12 72 PHE A C 1
ATOM 530 O O . PHE A 1 72 ? -1.068 -7.535 -1.862 1.00 96.12 72 PHE A O 1
ATOM 537 N N . ARG A 1 73 ? 1.031 -7.976 -1.188 1.00 94.44 73 ARG A N 1
ATOM 538 C CA . ARG A 1 73 ? 0.685 -8.700 0.041 1.00 94.44 73 ARG A CA 1
ATOM 539 C C . ARG A 1 73 ? 1.525 -8.145 1.181 1.00 94.44 73 ARG A C 1
ATOM 541 O O . ARG A 1 73 ? 2.676 -7.778 0.964 1.00 94.44 73 ARG A O 1
ATOM 548 N N . VAL A 1 74 ? 0.973 -8.136 2.390 1.00 90.00 74 VAL A N 1
ATOM 549 C CA . VAL A 1 74 ? 1.754 -7.811 3.586 1.00 90.00 74 VAL A CA 1
ATOM 550 C C . VAL A 1 74 ? 2.674 -8.988 3.889 1.00 90.00 74 VAL A C 1
ATOM 552 O O . VAL A 1 74 ? 2.208 -10.108 4.098 1.00 90.00 74 VAL A O 1
ATOM 555 N N . ILE A 1 75 ? 3.976 -8.732 3.908 1.00 87.81 75 ILE A N 1
ATOM 556 C CA . ILE A 1 75 ? 4.980 -9.695 4.352 1.00 87.81 75 ILE A CA 1
ATOM 557 C C . ILE A 1 75 ? 5.368 -9.281 5.771 1.00 87.81 75 ILE A C 1
ATOM 559 O O . ILE A 1 75 ? 5.740 -8.133 5.996 1.00 87.81 75 ILE A O 1
ATOM 563 N N . LYS A 1 76 ? 5.244 -10.191 6.742 1.00 79.69 76 LYS A N 1
ATOM 564 C CA . LYS A 1 76 ? 5.908 -10.009 8.038 1.00 79.69 76 LYS A CA 1
ATOM 565 C C . LYS A 1 76 ? 7.383 -10.304 7.825 1.00 79.69 76 LYS A C 1
ATOM 567 O O . LYS A 1 76 ? 7.692 -11.380 7.315 1.00 79.69 76 LYS A O 1
ATOM 572 N N . ASP A 1 77 ? 8.262 -9.391 8.225 1.00 67.44 77 ASP A N 1
ATOM 573 C CA . ASP A 1 77 ? 9.691 -9.685 8.258 1.00 67.44 77 ASP A CA 1
ATOM 574 C C . ASP A 1 77 ? 9.912 -10.979 9.054 1.00 67.44 77 ASP A C 1
ATOM 576 O O . ASP A 1 77 ? 9.422 -11.127 10.180 1.00 67.44 77 ASP A O 1
ATOM 580 N N . ALA A 1 78 ? 10.602 -11.942 8.440 1.00 48.31 78 ALA A N 1
ATOM 581 C CA . ALA A 1 78 ? 11.137 -13.077 9.171 1.00 48.31 78 ALA A CA 1
ATOM 582 C C . ALA A 1 78 ? 12.175 -12.511 10.147 1.00 48.31 78 ALA A C 1
ATOM 584 O O . ALA A 1 78 ? 13.149 -11.897 9.715 1.00 48.31 78 ALA A O 1
ATOM 585 N N . GLN A 1 79 ? 11.890 -12.638 11.443 1.00 38.94 79 GLN A N 1
ATOM 586 C CA . GLN A 1 79 ? 12.807 -12.281 12.527 1.00 38.94 79 GLN A CA 1
ATOM 587 C C . GLN A 1 79 ? 14.124 -13.049 12.403 1.00 38.94 79 GLN A C 1
ATOM 589 O O . GLN A 1 79 ? 14.057 -14.259 12.080 1.00 38.94 79 GLN A O 1
#

pLDDT: mean 78.58, std 19.01, range [38.94, 98.56]

Secondary structure (DSSP, 8-state):
--HHHHHHHHHHTTS------PPPP---GGGSS-TT-----HHHHTTPPPPEEEEEEEEETTEEEEEEEEEE-PPPP--